Protein AF-A0A7C1C6S6-F1 (afdb_monomer)

Secondary structure (DSSP, 8-state):
-HHHHHHHHHHHHHHHHHTTT--SS-TTTHHHHHHHHHHHHHHHHHHHHHHHHHHHHHHHHHHHHHHHHHHHHHHHHHHHHHHHHHHHHHHHHHHHHHHHHHHHHHHHHHHHH--

Foldseek 3Di:
DVVVVVVVVCLVVVQVVCVVPDGPQDPVRPVVVVVVVVVVVVVVVVVVVVVVVVVVVVVVVVVVVVVVVVVVVVVVVVVVVVVVVVVVVVVVVVVVVVVVVVVVVVVVVVVVVVD

Sequence (115 aa):
ILSFLMFMAIWIVGNSLMLIKQPFDPYPFILLNLMLSLVAALQAPVIMMSQNRQEKRDRLRAQNDYQVNLKAELEIRIILEKLDTLIHYQWLRFLETQQIQMDMLEEISSKSRRR

Mean predicted aligned error: 8.72 Å

Structure (mmCIF, N/CA/C/O backbone):
data_AF-A0A7C1C6S6-F1
#
_entry.id   AF-A0A7C1C6S6-F1
#
loop_
_atom_site.group_PDB
_atom_site.id
_atom_site.type_symbol
_atom_site.label_atom_id
_atom_site.label_alt_id
_atom_site.label_comp_id
_atom_site.label_asym_id
_atom_site.label_entity_id
_atom_site.label_seq_id
_atom_site.pdbx_PDB_ins_code
_atom_site.Cartn_x
_atom_site.Cartn_y
_atom_site.Cartn_z
_atom_site.occupancy
_atom_site.B_iso_or_equiv
_atom_site.auth_seq_id
_atom_site.auth_comp_id
_atom_site.auth_asym_id
_atom_site.auth_atom_id
_atom_site.pdbx_PDB_model_num
ATOM 1 N N . ILE A 1 1 ? 11.595 -6.767 -25.063 1.00 87.19 1 ILE A N 1
ATOM 2 C CA . ILE A 1 1 ? 13.041 -6.791 -24.726 1.00 87.19 1 ILE A CA 1
ATOM 3 C C . ILE A 1 1 ? 13.830 -7.616 -25.740 1.00 87.19 1 ILE A C 1
ATOM 5 O O . ILE A 1 1 ? 14.678 -7.043 -26.405 1.00 87.19 1 ILE A O 1
ATOM 9 N N . LEU A 1 2 ? 13.527 -8.906 -25.934 1.00 92.94 2 LEU A N 1
ATOM 10 C CA . LEU A 1 2 ? 14.307 -9.772 -26.837 1.00 92.94 2 LEU A CA 1
ATOM 11 C C . LEU A 1 2 ? 14.397 -9.242 -28.281 1.00 92.94 2 LEU A C 1
ATOM 13 O O . LEU A 1 2 ? 15.491 -9.140 -28.820 1.00 92.94 2 LEU A O 1
ATOM 17 N N . SER A 1 3 ? 13.281 -8.788 -28.865 1.00 92.19 3 SER A N 1
ATOM 18 C CA . SER A 1 3 ? 13.282 -8.169 -30.204 1.00 92.19 3 SER A CA 1
ATOM 19 C C . SER A 1 3 ? 14.135 -6.895 -30.296 1.00 92.19 3 SER A C 1
ATOM 21 O O . SER A 1 3 ? 14.692 -6.614 -31.350 1.00 92.19 3 SER A O 1
ATOM 23 N N . PHE A 1 4 ? 14.239 -6.126 -29.210 1.00 90.00 4 PHE A N 1
ATOM 24 C CA . PHE A 1 4 ? 15.022 -4.889 -29.165 1.00 90.00 4 PHE A CA 1
ATOM 25 C C . PHE A 1 4 ? 16.523 -5.189 -29.071 1.00 90.00 4 PHE A C 1
ATOM 27 O O . PHE A 1 4 ? 17.315 -4.614 -29.810 1.00 90.00 4 PHE A O 1
ATOM 34 N N . LEU A 1 5 ? 16.904 -6.160 -28.232 1.00 92.62 5 LEU A N 1
ATOM 35 C CA . LEU A 1 5 ? 18.280 -6.658 -28.157 1.00 92.62 5 LEU A CA 1
ATOM 36 C C . LEU A 1 5 ? 18.735 -7.258 -29.496 1.00 92.62 5 LEU A C 1
ATOM 38 O O . LEU A 1 5 ? 19.839 -6.974 -29.951 1.00 92.62 5 LEU A O 1
ATOM 42 N N . MET A 1 6 ? 17.866 -8.034 -30.152 1.00 94.81 6 MET A N 1
ATOM 43 C CA . MET A 1 6 ? 18.147 -8.617 -31.465 1.00 94.81 6 MET A CA 1
ATOM 44 C C . MET A 1 6 ? 18.336 -7.539 -32.540 1.00 94.81 6 MET A C 1
ATOM 46 O O . MET A 1 6 ? 19.287 -7.613 -33.311 1.00 94.81 6 MET A O 1
ATOM 50 N N . PHE A 1 7 ? 17.483 -6.510 -32.560 1.00 91.62 7 PHE A N 1
ATOM 51 C CA . PHE A 1 7 ? 17.632 -5.373 -33.470 1.00 91.62 7 PHE A CA 1
ATOM 52 C C . PHE A 1 7 ? 18.973 -4.650 -33.274 1.00 91.62 7 PHE A C 1
ATOM 54 O O . PHE A 1 7 ? 19.677 -4.405 -34.251 1.00 91.62 7 PHE A O 1
ATOM 61 N N . MET A 1 8 ? 19.368 -4.370 -32.025 1.00 90.88 8 MET A N 1
ATOM 62 C CA . MET A 1 8 ? 20.664 -3.743 -31.736 1.00 90.88 8 MET A CA 1
ATOM 63 C C . MET A 1 8 ? 21.838 -4.613 -32.194 1.00 90.88 8 MET A C 1
ATOM 65 O O . MET A 1 8 ? 22.766 -4.105 -32.820 1.00 90.88 8 MET A O 1
ATOM 69 N N . ALA A 1 9 ? 21.787 -5.924 -31.939 1.00 90.94 9 ALA A N 1
ATOM 70 C CA . ALA A 1 9 ? 22.825 -6.853 -32.381 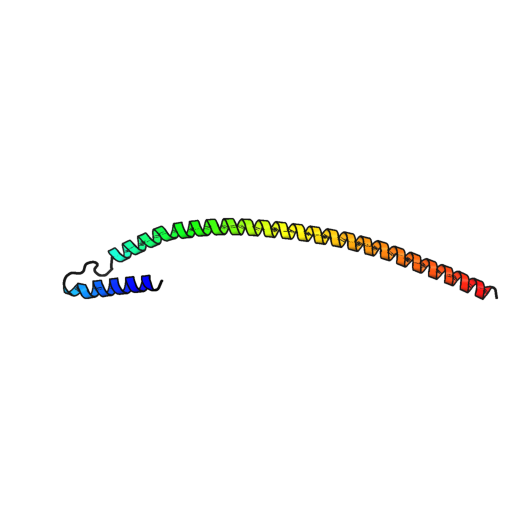1.00 90.94 9 ALA A CA 1
ATOM 71 C C . ALA A 1 9 ? 22.952 -6.879 -33.914 1.00 90.94 9 ALA A C 1
ATOM 73 O O . ALA A 1 9 ? 24.062 -6.792 -34.437 1.00 90.94 9 ALA A O 1
ATOM 74 N N . ILE A 1 10 ? 21.827 -6.928 -34.638 1.00 91.31 10 ILE A N 1
ATOM 75 C CA . ILE A 1 10 ? 21.805 -6.890 -36.108 1.00 91.31 10 ILE A CA 1
ATOM 76 C C . ILE A 1 10 ? 22.351 -5.555 -36.631 1.00 91.31 10 ILE A C 1
ATOM 78 O O . ILE A 1 10 ? 23.142 -5.561 -37.570 1.00 91.31 10 ILE A O 1
ATOM 82 N N . TRP A 1 11 ? 21.982 -4.423 -36.021 1.00 88.50 11 TRP A N 1
ATOM 83 C CA . TRP A 1 11 ? 22.472 -3.098 -36.421 1.00 88.50 11 TRP A CA 1
ATOM 84 C C . TRP A 1 11 ? 23.989 -2.971 -36.261 1.00 88.50 11 TRP A C 1
ATOM 86 O O . TRP A 1 11 ? 24.666 -2.504 -37.179 1.00 88.50 11 TRP A O 1
ATOM 96 N N . ILE A 1 12 ? 24.524 -3.419 -35.120 1.00 87.38 12 ILE A N 1
ATOM 97 C CA . ILE A 1 12 ? 25.960 -3.375 -34.811 1.00 87.38 12 ILE A CA 1
ATOM 98 C C . ILE A 1 12 ? 26.739 -4.308 -35.745 1.00 87.38 12 ILE A C 1
ATOM 100 O O . ILE A 1 12 ? 27.715 -3.880 -36.361 1.00 87.38 12 ILE A O 1
ATOM 104 N N . VAL A 1 13 ? 26.304 -5.565 -35.890 1.00 88.50 13 VAL A N 1
ATOM 105 C CA . VAL A 1 13 ? 26.972 -6.552 -36.757 1.00 88.50 13 VAL A CA 1
ATOM 106 C C . VAL A 1 13 ? 26.887 -6.130 -38.224 1.00 88.50 13 VAL A C 1
ATOM 108 O O . VAL A 1 13 ? 27.895 -6.157 -38.924 1.00 88.50 13 VAL A O 1
ATOM 111 N N . GLY A 1 14 ? 25.720 -5.673 -38.681 1.00 85.94 14 GLY A N 1
ATOM 112 C CA . GLY A 1 14 ? 25.511 -5.188 -40.043 1.00 85.94 14 GLY A CA 1
ATOM 113 C C . GLY A 1 14 ? 26.406 -3.997 -40.388 1.00 85.94 14 GLY A C 1
ATOM 114 O O . GLY A 1 14 ? 27.122 -4.053 -41.386 1.00 85.94 14 GLY A O 1
ATOM 115 N N . ASN A 1 15 ? 26.444 -2.959 -39.542 1.00 84.94 15 ASN A N 1
ATOM 116 C CA . ASN A 1 15 ? 27.312 -1.794 -39.764 1.00 84.94 15 ASN A CA 1
ATOM 117 C C . ASN A 1 15 ? 28.808 -2.142 -39.667 1.00 84.94 15 ASN A C 1
ATOM 119 O O . ASN A 1 15 ? 29.605 -1.620 -40.445 1.00 84.94 15 ASN A O 1
ATOM 123 N N . SER A 1 16 ? 29.189 -3.056 -38.766 1.00 80.69 16 SER A N 1
ATOM 124 C CA . SER A 1 16 ? 30.578 -3.514 -38.607 1.00 80.69 16 SER A CA 1
ATOM 125 C C . SER A 1 16 ? 31.073 -4.363 -39.789 1.00 80.69 16 SER A C 1
ATOM 127 O O . SER A 1 16 ? 32.233 -4.271 -40.181 1.00 80.69 16 SER A O 1
ATOM 129 N N . LEU A 1 17 ? 30.201 -5.147 -40.432 1.00 80.00 17 LEU A N 1
ATOM 130 C CA . LEU A 1 17 ? 30.546 -5.886 -41.656 1.00 80.00 17 LEU A CA 1
ATOM 131 C C . LEU A 1 17 ? 30.605 -4.969 -42.894 1.00 80.00 17 LEU A C 1
ATOM 133 O O . LEU A 1 17 ? 31.417 -5.184 -43.795 1.00 80.00 17 LEU A O 1
ATOM 137 N N . MET A 1 18 ? 29.785 -3.912 -42.929 1.00 68.44 18 MET A N 1
ATOM 138 C CA . MET A 1 18 ? 29.761 -2.908 -44.007 1.00 68.44 18 MET A CA 1
ATOM 139 C C . MET A 1 18 ? 30.988 -1.969 -43.997 1.00 68.44 18 MET A C 1
ATOM 141 O O . MET A 1 18 ? 31.279 -1.312 -45.002 1.00 68.44 18 MET A O 1
ATOM 145 N N . LEU A 1 19 ? 31.754 -1.974 -42.897 1.00 59.00 19 LEU A N 1
ATOM 146 C CA . LEU A 1 19 ? 33.003 -1.228 -42.673 1.00 59.00 19 LEU A CA 1
ATOM 147 C C . LEU A 1 19 ? 34.094 -1.517 -43.722 1.00 59.00 19 LEU A C 1
ATOM 149 O O . LEU A 1 19 ? 34.988 -0.702 -43.919 1.00 59.00 19 LEU A O 1
ATOM 153 N N . ILE A 1 20 ? 34.007 -2.652 -44.422 1.00 61.81 20 ILE A N 1
ATOM 154 C CA . ILE A 1 20 ? 34.982 -3.071 -45.442 1.00 61.81 20 ILE A CA 1
ATOM 155 C C . ILE A 1 20 ? 34.823 -2.280 -46.756 1.00 61.81 20 ILE A C 1
ATOM 157 O O . ILE A 1 20 ? 35.764 -2.221 -47.546 1.00 61.81 20 ILE A O 1
ATOM 161 N N . LYS A 1 21 ? 33.659 -1.660 -47.016 1.00 65.06 21 LYS A N 1
ATOM 162 C CA . LYS A 1 21 ? 33.417 -0.897 -48.256 1.00 65.06 21 LYS A CA 1
ATOM 163 C C . LYS A 1 21 ? 33.042 0.563 -48.007 1.00 65.06 21 LYS A C 1
ATOM 165 O O . LYS A 1 21 ? 33.754 1.419 -48.516 1.00 65.06 21 LYS A O 1
ATOM 170 N N . GLN A 1 22 ? 31.976 0.849 -47.251 1.00 72.19 22 GLN A N 1
ATOM 171 C CA . GLN A 1 22 ? 31.543 2.200 -46.840 1.00 72.19 22 GLN A CA 1
ATOM 172 C C . GLN A 1 22 ? 30.556 2.077 -45.657 1.00 72.19 22 GLN A C 1
ATOM 174 O O . GLN A 1 22 ? 29.415 1.664 -45.875 1.00 72.19 22 GLN A O 1
ATOM 179 N N . PRO A 1 23 ? 30.956 2.384 -44.410 1.00 71.00 23 PRO A N 1
ATOM 180 C CA . PRO A 1 23 ? 30.060 2.272 -43.259 1.00 71.00 23 PRO A CA 1
ATOM 181 C C . PRO A 1 23 ? 29.027 3.404 -43.191 1.00 71.00 23 PRO A C 1
ATOM 183 O O . PRO A 1 23 ? 29.366 4.571 -43.371 1.00 71.00 23 PRO A O 1
ATOM 186 N N . PHE A 1 24 ? 27.775 3.049 -42.884 1.00 78.25 24 PHE A N 1
ATOM 187 C CA . PHE A 1 24 ? 26.662 3.992 -42.716 1.00 78.25 24 PHE A CA 1
ATOM 188 C C . PHE A 1 24 ? 26.658 4.663 -41.328 1.00 78.25 24 PHE A C 1
ATOM 190 O O . PHE A 1 24 ? 26.452 5.869 -41.235 1.00 78.25 24 PHE A O 1
ATOM 197 N N . ASP A 1 25 ? 26.937 3.90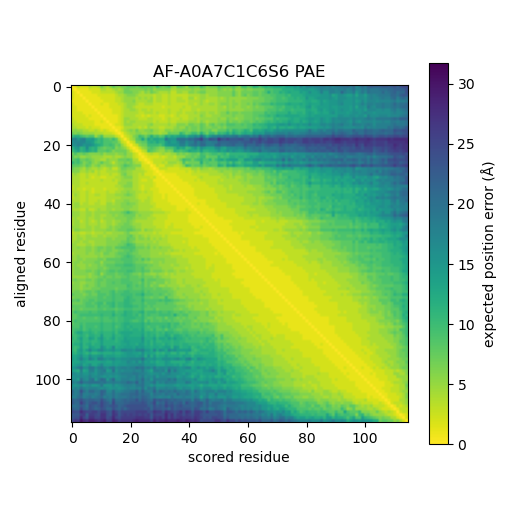5 -40.261 1.00 83.56 25 ASP A N 1
ATOM 198 C CA . ASP A 1 25 ? 27.076 4.401 -38.882 1.00 83.56 25 ASP A CA 1
ATOM 199 C C . ASP A 1 25 ? 28.370 3.827 -38.260 1.00 83.56 25 ASP A C 1
ATOM 201 O O . ASP A 1 25 ? 28.344 2.752 -37.654 1.00 83.56 25 ASP A O 1
ATOM 205 N N . P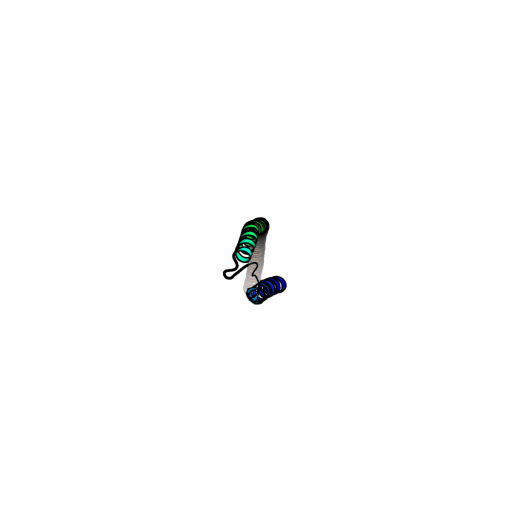RO A 1 26 ? 29.539 4.466 -38.478 1.00 80.19 26 PRO A N 1
ATOM 206 C CA . PRO A 1 26 ? 30.819 3.986 -37.960 1.00 80.19 26 PRO A CA 1
ATOM 207 C C . PRO A 1 26 ? 30.859 4.009 -36.432 1.00 80.19 26 PRO A C 1
ATOM 209 O O . PRO A 1 26 ? 30.233 4.859 -35.796 1.00 80.19 26 PRO A O 1
ATOM 212 N N . TYR A 1 27 ? 31.663 3.125 -35.833 1.00 78.94 27 TYR A N 1
ATOM 213 C CA . TYR A 1 27 ? 31.949 3.181 -34.397 1.00 78.94 27 TYR A CA 1
ATOM 214 C C . TYR A 1 27 ? 32.443 4.595 -34.033 1.00 78.94 27 TYR A C 1
ATOM 216 O O . TYR A 1 27 ? 33.405 5.057 -34.655 1.00 78.94 27 TYR A O 1
ATOM 224 N N . PRO A 1 28 ? 31.800 5.311 -33.087 1.00 80.81 28 PRO A N 1
ATOM 225 C CA . PRO A 1 28 ? 31.017 4.821 -31.941 1.00 80.81 28 PRO A CA 1
ATOM 226 C C . PRO A 1 28 ? 29.470 4.756 -32.089 1.00 80.81 28 PRO A C 1
ATOM 228 O O . PRO A 1 28 ? 28.776 4.798 -31.076 1.00 80.81 28 PRO A O 1
ATOM 231 N N . PHE A 1 29 ? 28.913 4.622 -33.301 1.00 87.50 29 PHE A N 1
ATOM 232 C CA . PHE A 1 29 ? 27.465 4.496 -33.593 1.00 87.50 29 PHE A CA 1
ATOM 233 C C . PHE A 1 29 ? 26.613 5.701 -33.149 1.00 87.50 29 PHE A C 1
ATOM 235 O O . PHE A 1 29 ? 25.728 5.602 -32.290 1.00 87.50 29 PHE A O 1
ATOM 242 N N . ILE A 1 30 ? 26.888 6.876 -33.721 1.00 88.06 30 ILE A N 1
ATOM 243 C CA . ILE A 1 30 ? 26.242 8.134 -33.319 1.00 88.06 30 ILE A CA 1
ATOM 244 C C . ILE A 1 30 ? 24.735 8.145 -33.615 1.00 88.06 30 ILE A C 1
ATOM 246 O O . ILE A 1 30 ? 23.958 8.671 -32.814 1.00 88.06 30 ILE A O 1
ATOM 250 N N . LEU A 1 31 ? 24.305 7.534 -34.725 1.00 88.31 31 LEU A N 1
ATOM 251 C CA . LEU A 1 31 ? 22.892 7.507 -35.117 1.00 88.31 31 LEU A CA 1
ATOM 252 C C . LEU A 1 31 ? 22.083 6.585 -34.206 1.00 88.31 31 LEU A C 1
ATOM 254 O O . LEU A 1 31 ? 20.996 6.958 -33.755 1.00 88.31 31 LEU A O 1
ATOM 258 N N . LEU A 1 32 ? 22.633 5.409 -33.892 1.00 90.75 32 LEU A N 1
ATOM 259 C CA . LEU A 1 32 ? 22.026 4.493 -32.931 1.00 90.75 32 LEU A CA 1
ATOM 260 C C . LEU A 1 32 ? 21.874 5.162 -31.559 1.00 90.75 32 LEU A C 1
ATOM 262 O O . LEU A 1 32 ? 20.801 5.102 -30.959 1.00 90.75 32 LEU A O 1
ATOM 266 N N . ASN A 1 33 ? 22.916 5.848 -31.085 1.00 91.44 33 ASN A N 1
ATOM 267 C CA . ASN A 1 33 ? 22.889 6.544 -29.800 1.00 91.44 33 ASN A CA 1
ATOM 268 C C . ASN A 1 33 ? 21.831 7.666 -29.759 1.00 91.44 33 ASN A C 1
ATOM 270 O O . ASN A 1 33 ? 21.088 7.799 -28.781 1.00 91.44 33 ASN A O 1
ATOM 274 N N . LEU A 1 34 ? 21.704 8.439 -30.842 1.00 92.56 34 LEU A N 1
ATOM 275 C CA . LEU A 1 34 ? 20.682 9.481 -30.969 1.00 92.56 34 LEU A CA 1
ATOM 276 C C . LEU A 1 34 ? 19.264 8.892 -30.894 1.00 92.56 34 LEU A C 1
ATOM 278 O O . LEU A 1 34 ? 18.420 9.392 -30.147 1.00 92.56 34 LEU A O 1
ATOM 282 N N . MET A 1 35 ? 19.012 7.808 -31.632 1.00 92.25 35 MET A N 1
ATOM 283 C CA . MET A 1 35 ? 17.718 7.120 -31.625 1.00 92.25 35 MET A CA 1
ATOM 284 C C . MET A 1 35 ? 17.369 6.579 -30.237 1.00 92.25 35 MET A C 1
ATOM 286 O O . MET A 1 35 ? 16.256 6.787 -29.754 1.00 92.25 35 MET A O 1
ATOM 290 N N . LEU A 1 36 ? 18.324 5.932 -29.565 1.00 92.69 36 LEU A N 1
ATOM 291 C CA . LEU A 1 36 ? 18.139 5.425 -28.204 1.00 92.69 36 LEU A CA 1
ATOM 292 C C . LEU A 1 36 ? 17.826 6.548 -27.209 1.00 92.69 36 LEU A C 1
ATOM 294 O O . LEU A 1 36 ? 16.916 6.406 -26.391 1.00 92.69 36 LEU A O 1
ATOM 298 N N . SER A 1 37 ? 18.529 7.675 -27.318 1.00 94.69 37 SER A N 1
ATOM 299 C CA . SER A 1 37 ? 18.310 8.847 -26.464 1.00 94.69 37 SER A CA 1
ATOM 300 C C . SER A 1 37 ? 16.914 9.443 -26.657 1.00 94.69 37 SER A C 1
ATOM 302 O O . SER A 1 37 ? 16.242 9.758 -25.676 1.00 94.69 37 SER A O 1
ATOM 304 N N . LEU A 1 38 ? 16.431 9.537 -27.901 1.00 95.00 38 LEU A N 1
ATOM 305 C CA . LEU A 1 38 ? 15.077 10.013 -28.197 1.00 95.00 38 LEU A CA 1
ATOM 306 C C . LEU A 1 38 ? 14.005 9.072 -27.628 1.00 95.00 38 LEU A C 1
ATOM 308 O O . LEU A 1 38 ? 13.035 9.526 -27.019 1.00 95.00 38 LEU A O 1
ATOM 312 N N . VAL A 1 39 ? 14.192 7.759 -27.788 1.00 94.31 39 VAL A N 1
ATOM 313 C CA . VAL A 1 39 ? 13.285 6.750 -27.223 1.00 94.31 39 VAL A CA 1
ATOM 314 C C . VAL A 1 39 ? 13.237 6.867 -25.699 1.00 94.31 39 VAL A C 1
ATOM 316 O O . VAL A 1 39 ? 12.147 6.911 -25.129 1.00 94.31 39 VAL A O 1
AT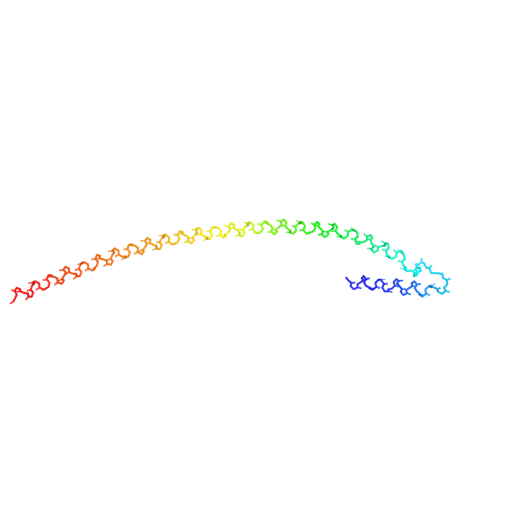OM 319 N N . ALA A 1 40 ? 14.388 6.978 -25.036 1.00 93.94 40 ALA A N 1
ATOM 320 C CA . ALA A 1 40 ? 14.461 7.139 -23.585 1.00 93.94 40 ALA A CA 1
ATOM 321 C C . ALA A 1 40 ? 13.806 8.449 -23.106 1.00 93.94 40 ALA A C 1
ATOM 323 O O . ALA A 1 40 ? 13.061 8.447 -22.122 1.00 93.94 40 ALA A O 1
ATOM 324 N N . ALA A 1 41 ? 14.017 9.553 -23.832 1.00 96.31 41 ALA A N 1
ATOM 325 C CA . ALA A 1 41 ? 13.423 10.850 -23.518 1.00 96.31 41 ALA A CA 1
ATOM 326 C C . ALA A 1 41 ? 11.886 10.817 -23.561 1.00 96.31 41 ALA A C 1
ATOM 328 O O . ALA A 1 41 ? 11.236 11.436 -22.721 1.00 96.31 41 ALA A O 1
ATOM 329 N N . LEU A 1 42 ? 11.296 10.062 -24.493 1.00 95.88 42 LEU A N 1
ATOM 330 C CA . LEU A 1 42 ? 9.843 9.866 -24.566 1.00 95.88 42 LEU A CA 1
ATOM 331 C C . LEU A 1 42 ? 9.321 8.857 -23.531 1.00 95.88 42 LEU A C 1
ATOM 333 O O . LEU A 1 42 ? 8.175 8.961 -23.091 1.00 95.88 42 LEU A O 1
ATOM 337 N N . GLN A 1 43 ? 10.143 7.891 -23.111 1.00 96.69 43 GLN A N 1
ATOM 338 C CA . GLN A 1 43 ? 9.752 6.886 -22.120 1.00 96.69 43 GLN A CA 1
ATOM 339 C C . GLN A 1 43 ? 9.530 7.484 -20.728 1.00 96.69 43 GLN A C 1
ATOM 341 O O . GLN A 1 43 ? 8.536 7.143 -20.086 1.00 96.69 43 GLN A O 1
ATOM 346 N N . ALA A 1 44 ? 10.408 8.376 -20.259 1.00 95.12 44 ALA A N 1
ATOM 347 C CA . ALA A 1 44 ? 10.318 8.918 -18.899 1.00 95.12 44 ALA A CA 1
ATOM 348 C C . ALA A 1 44 ? 8.970 9.624 -18.604 1.00 95.12 44 ALA A C 1
ATOM 350 O O . ALA A 1 44 ? 8.342 9.287 -17.597 1.00 95.12 44 ALA A O 1
ATOM 351 N N . PRO A 1 45 ? 8.438 10.508 -19.474 1.00 96.75 45 PRO A N 1
ATOM 352 C CA . PRO A 1 45 ? 7.112 11.098 -19.291 1.00 96.75 45 PRO A CA 1
ATOM 353 C C . PRO A 1 45 ? 5.976 10.072 -19.319 1.00 96.75 45 PRO A C 1
ATOM 355 O O . PRO A 1 45 ? 5.058 10.157 -18.510 1.00 96.75 45 PRO A O 1
ATOM 358 N N . VAL A 1 46 ? 6.028 9.082 -20.216 1.00 96.56 46 VAL A N 1
ATOM 359 C CA . VAL A 1 46 ? 4.993 8.035 -20.304 1.00 96.56 46 VAL A CA 1
ATOM 360 C C . VAL A 1 46 ? 4.954 7.202 -19.022 1.00 96.56 46 VAL A C 1
ATOM 362 O O . VAL A 1 46 ? 3.874 6.924 -18.490 1.00 96.56 46 VAL A O 1
ATOM 365 N N . ILE A 1 47 ? 6.128 6.844 -18.497 1.00 97.06 47 ILE A N 1
ATOM 366 C CA . ILE A 1 47 ? 6.265 6.151 -17.214 1.00 97.06 47 ILE A CA 1
ATOM 367 C C . ILE A 1 47 ? 5.696 7.025 -16.094 1.00 97.06 47 ILE A C 1
ATOM 369 O O . ILE A 1 47 ? 4.850 6.547 -15.342 1.00 97.06 47 ILE A O 1
ATOM 373 N N . MET A 1 48 ? 6.067 8.305 -16.036 1.00 96.81 48 MET A N 1
ATOM 374 C CA . MET A 1 48 ? 5.596 9.243 -15.011 1.00 96.81 48 MET A CA 1
ATOM 375 C C . MET A 1 48 ? 4.074 9.451 -15.060 1.00 96.81 48 MET A C 1
ATOM 377 O O . MET A 1 48 ? 3.408 9.434 -14.030 1.00 96.81 48 MET A O 1
ATOM 381 N N . MET A 1 49 ? 3.476 9.566 -16.249 1.00 97.50 49 MET A N 1
ATOM 382 C CA . MET A 1 49 ? 2.016 9.643 -16.402 1.00 97.50 49 MET A CA 1
ATOM 383 C C . MET A 1 49 ? 1.322 8.358 -15.931 1.00 97.50 49 MET A C 1
ATOM 385 O O . MET A 1 49 ? 0.249 8.412 -15.324 1.00 97.50 49 MET A O 1
ATOM 389 N N . SER A 1 50 ? 1.922 7.193 -16.200 1.00 97.06 50 SER A N 1
ATOM 390 C CA . SER A 1 50 ? 1.422 5.906 -15.706 1.00 97.06 50 SER A CA 1
ATOM 391 C C . SER A 1 50 ? 1.530 5.803 -14.183 1.00 97.06 50 SER A C 1
ATOM 393 O O . SER A 1 50 ? 0.571 5.366 -13.543 1.00 97.06 50 SER A O 1
ATOM 395 N N . GLN A 1 51 ? 2.648 6.254 -13.607 1.00 98.00 51 GLN A N 1
ATOM 396 C CA . GLN A 1 51 ? 2.876 6.322 -12.162 1.00 98.00 51 GLN A CA 1
ATOM 397 C C . GLN A 1 51 ? 1.859 7.249 -11.491 1.00 98.00 51 GLN A C 1
ATOM 399 O O . GLN A 1 51 ? 1.121 6.788 -10.629 1.00 98.00 51 GLN A O 1
ATOM 404 N N . ASN A 1 52 ? 1.679 8.478 -11.982 1.00 97.75 52 ASN A N 1
ATOM 405 C CA . ASN A 1 52 ? 0.677 9.420 -11.464 1.00 97.75 52 ASN A CA 1
ATOM 406 C C . ASN A 1 52 ? -0.745 8.828 -11.461 1.00 97.75 52 ASN A C 1
ATOM 408 O O . ASN A 1 52 ? -1.528 9.033 -10.529 1.00 97.75 52 ASN A O 1
ATOM 412 N N . ARG A 1 53 ? -1.109 8.068 -12.505 1.00 97.12 53 ARG A N 1
ATOM 413 C CA . ARG A 1 53 ? -2.410 7.383 -12.561 1.00 97.12 53 ARG A CA 1
ATOM 414 C C . ARG A 1 53 ? -2.509 6.251 -11.536 1.00 97.12 53 ARG A C 1
ATOM 416 O O . ARG A 1 53 ? -3.584 6.063 -10.965 1.00 97.12 53 ARG A O 1
ATOM 423 N N . GLN A 1 54 ? -1.435 5.490 -11.327 1.00 97.69 54 GLN A N 1
ATOM 424 C CA . GLN A 1 54 ? -1.387 4.440 -10.307 1.00 97.69 54 GLN A CA 1
ATOM 425 C C . GLN A 1 54 ? -1.481 5.038 -8.902 1.00 97.69 54 GLN A C 1
ATOM 427 O O . GLN A 1 54 ? -2.395 4.668 -8.171 1.00 97.69 54 GLN A O 1
ATOM 432 N N . GLU A 1 55 ? -0.681 6.055 -8.589 1.00 98.06 55 GLU A N 1
ATOM 433 C CA . GLU A 1 55 ? -0.703 6.760 -7.303 1.00 98.06 55 GLU A CA 1
ATOM 434 C C . GLU A 1 55 ? -2.085 7.327 -6.970 1.00 98.06 55 GLU A C 1
ATOM 436 O O . GLU A 1 55 ? -2.564 7.189 -5.845 1.00 98.06 55 GLU A O 1
ATOM 441 N N . LYS A 1 56 ? -2.788 7.912 -7.952 1.00 97.56 56 LYS A N 1
ATOM 442 C CA . LYS A 1 56 ? -4.162 8.392 -7.740 1.00 97.56 56 LYS A CA 1
ATOM 443 C C . LYS A 1 56 ? -5.105 7.259 -7.326 1.00 97.56 56 LYS A C 1
ATOM 445 O O . LYS A 1 56 ? -5.944 7.452 -6.447 1.00 97.56 56 LYS A O 1
ATOM 450 N N . ARG A 1 57 ? -4.990 6.086 -7.955 1.00 97.44 57 ARG A N 1
ATOM 451 C CA . ARG A 1 57 ? -5.800 4.910 -7.600 1.00 97.44 57 ARG A CA 1
ATOM 452 C C . ARG A 1 57 ? -5.419 4.361 -6.231 1.00 97.44 57 ARG A C 1
ATOM 454 O O . ARG A 1 57 ? -6.310 4.005 -5.467 1.00 97.44 57 ARG A O 1
ATOM 461 N N . ASP A 1 58 ? -4.130 4.310 -5.925 1.00 98.00 58 ASP A N 1
ATOM 462 C CA . ASP A 1 58 ? -3.636 3.786 -4.654 1.00 98.00 58 ASP A CA 1
ATOM 463 C C . ASP A 1 58 ? -4.011 4.710 -3.493 1.00 98.00 58 ASP A C 1
ATOM 465 O O . ASP A 1 58 ? -4.447 4.234 -2.448 1.00 98.00 58 ASP A O 1
ATOM 469 N N . ARG A 1 59 ? -4.011 6.030 -3.709 1.00 97.94 59 ARG A N 1
ATOM 470 C CA . ARG A 1 59 ? -4.544 7.002 -2.749 1.00 97.94 59 ARG A CA 1
ATOM 471 C C . ARG A 1 59 ? -6.032 6.790 -2.468 1.00 97.94 59 ARG A C 1
ATOM 473 O O . ARG A 1 59 ? -6.437 6.836 -1.311 1.00 97.94 59 ARG A O 1
ATOM 480 N N . LEU A 1 60 ? -6.846 6.560 -3.502 1.00 97.88 60 LEU A N 1
ATOM 481 C CA . LEU A 1 60 ? -8.278 6.282 -3.326 1.00 97.88 60 LEU A CA 1
ATOM 482 C C . LEU A 1 60 ? -8.514 4.967 -2.574 1.00 97.88 60 LEU A C 1
ATOM 484 O O . LEU A 1 60 ? -9.378 4.911 -1.704 1.00 97.88 60 LEU A O 1
ATOM 488 N N . ARG A 1 61 ? -7.729 3.928 -2.875 1.00 98.25 61 ARG A N 1
ATOM 489 C CA . ARG A 1 61 ? -7.772 2.653 -2.145 1.00 98.25 61 ARG A CA 1
ATOM 490 C C . ARG A 1 61 ? -7.419 2.844 -0.674 1.00 98.25 61 ARG A C 1
ATOM 492 O O . ARG A 1 61 ? -8.217 2.473 0.172 1.00 98.25 61 ARG A O 1
ATOM 499 N N . ALA A 1 62 ? -6.314 3.528 -0.381 1.00 98.19 62 ALA A N 1
ATOM 500 C CA . ALA A 1 62 ? -5.898 3.812 0.990 1.00 98.19 62 ALA A CA 1
ATOM 501 C C . ALA A 1 62 ? -6.956 4.612 1.772 1.00 98.19 62 ALA A C 1
ATOM 503 O O . ALA A 1 62 ? -7.196 4.342 2.946 1.00 98.19 62 ALA A O 1
ATOM 504 N N . GLN A 1 63 ? -7.627 5.572 1.125 1.00 98.31 63 GLN A N 1
ATOM 505 C CA . GLN A 1 63 ? -8.741 6.299 1.740 1.00 98.31 63 GLN A CA 1
ATOM 506 C C . GLN A 1 63 ? -9.930 5.385 2.040 1.00 98.31 63 GLN A C 1
ATOM 508 O O . GLN A 1 63 ? -10.500 5.476 3.122 1.00 98.31 63 GLN A O 1
ATOM 513 N N . ASN A 1 64 ? -10.304 4.508 1.110 1.00 98.31 64 ASN A N 1
ATOM 514 C CA . ASN A 1 64 ? -11.386 3.555 1.332 1.00 98.31 64 ASN A CA 1
ATOM 515 C C . ASN A 1 64 ? -11.052 2.575 2.466 1.00 98.31 64 ASN A C 1
ATOM 517 O O . ASN A 1 64 ? -11.874 2.371 3.355 1.00 98.31 64 ASN A O 1
ATOM 521 N N . ASP A 1 65 ? -9.836 2.034 2.476 1.00 98.50 65 ASP A N 1
ATOM 522 C CA . ASP A 1 65 ? -9.370 1.112 3.515 1.00 98.50 65 ASP A CA 1
ATOM 523 C C . ASP A 1 65 ? -9.368 1.789 4.892 1.00 98.50 65 ASP A C 1
ATOM 525 O O . ASP A 1 65 ? -9.820 1.203 5.875 1.00 98.50 65 ASP A O 1
ATOM 529 N N . TYR A 1 66 ? -8.957 3.061 4.959 1.00 98.31 66 TYR A N 1
ATOM 530 C CA . TYR A 1 66 ? -9.045 3.862 6.179 1.00 98.31 66 TYR A CA 1
ATOM 531 C C . TYR A 1 66 ? -10.489 4.004 6.679 1.00 98.31 66 TYR A C 1
ATOM 533 O O . TYR A 1 66 ? -10.749 3.803 7.865 1.00 98.31 66 TYR A O 1
ATOM 541 N N . GLN A 1 67 ? -11.439 4.304 5.788 1.00 98.38 67 GLN A N 1
ATOM 542 C CA . GLN A 1 67 ? -12.851 4.439 6.165 1.00 98.38 67 GLN A CA 1
ATOM 543 C C . GLN A 1 67 ? -13.455 3.114 6.635 1.00 98.38 67 GLN A C 1
ATOM 545 O O . GLN A 1 67 ? -14.201 3.086 7.614 1.00 98.38 67 GLN A O 1
ATOM 550 N N . VAL A 1 68 ? -13.113 2.007 5.971 1.00 98.44 68 VAL A N 1
ATOM 551 C CA . VAL A 1 68 ? -13.523 0.664 6.400 1.00 98.44 68 VAL A CA 1
ATOM 552 C C . VAL A 1 68 ? -12.970 0.358 7.790 1.00 98.44 68 VAL A C 1
ATOM 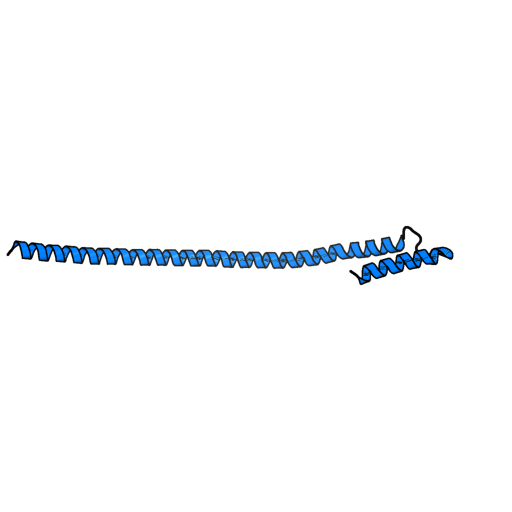554 O O . VAL A 1 68 ? -13.719 -0.117 8.642 1.00 98.44 68 VAL A O 1
ATOM 557 N N . ASN A 1 69 ? -11.702 0.682 8.052 1.00 98.50 69 ASN A N 1
ATOM 558 C CA . ASN A 1 69 ? -11.090 0.447 9.356 1.00 98.50 69 ASN A CA 1
ATOM 559 C C . ASN A 1 69 ? -11.738 1.291 10.464 1.00 98.50 69 ASN A C 1
ATOM 561 O O . ASN A 1 69 ? -12.048 0.767 11.530 1.00 98.50 69 ASN A O 1
ATOM 565 N N . LEU A 1 70 ? -12.016 2.571 10.198 1.00 98.44 70 LEU A N 1
ATOM 566 C CA . LEU A 1 70 ? -12.717 3.438 11.149 1.00 98.44 70 LEU A CA 1
ATOM 567 C C . LEU A 1 70 ? -14.122 2.903 11.463 1.00 98.44 70 LEU A C 1
ATOM 569 O O . LEU A 1 70 ? -14.546 2.882 12.618 1.00 98.44 70 LEU A O 1
ATOM 573 N N . LYS A 1 71 ? -14.839 2.431 10.438 1.00 98.38 71 LYS A N 1
ATOM 574 C CA . LYS A 1 71 ? -16.150 1.804 10.619 1.00 98.38 71 LYS A CA 1
ATOM 575 C C . LYS A 1 71 ? -16.048 0.533 11.466 1.00 98.38 71 LYS A C 1
ATOM 577 O O . LYS A 1 71 ? -16.854 0.358 12.374 1.00 98.38 71 LYS A O 1
ATOM 582 N N . ALA A 1 72 ? -15.053 -0.313 11.207 1.00 98.25 72 ALA A N 1
ATOM 583 C CA . ALA A 1 72 ? -14.811 -1.520 11.992 1.00 98.25 72 ALA A CA 1
ATOM 584 C C . ALA A 1 72 ? -14.494 -1.193 13.462 1.00 98.25 72 ALA A C 1
ATOM 586 O O . ALA A 1 72 ? -15.026 -1.842 14.358 1.00 98.25 72 ALA A O 1
ATOM 587 N N . GLU A 1 73 ? -13.697 -0.154 13.728 1.00 98.56 73 GLU A N 1
ATOM 588 C CA . GLU A 1 73 ? -13.407 0.300 15.094 1.00 98.56 73 GLU A CA 1
ATOM 589 C C . GLU A 1 73 ? -14.681 0.744 15.833 1.00 98.56 73 GLU A C 1
ATOM 591 O O . GLU A 1 73 ? -14.898 0.372 16.990 1.00 98.56 73 GLU A O 1
ATOM 596 N N . LEU A 1 74 ? -15.556 1.499 15.160 1.00 98.31 74 LEU A N 1
ATOM 597 C CA . LEU A 1 74 ? -16.847 1.911 15.718 1.00 98.31 74 LEU A CA 1
ATOM 598 C C . LEU A 1 74 ? -17.762 0.712 15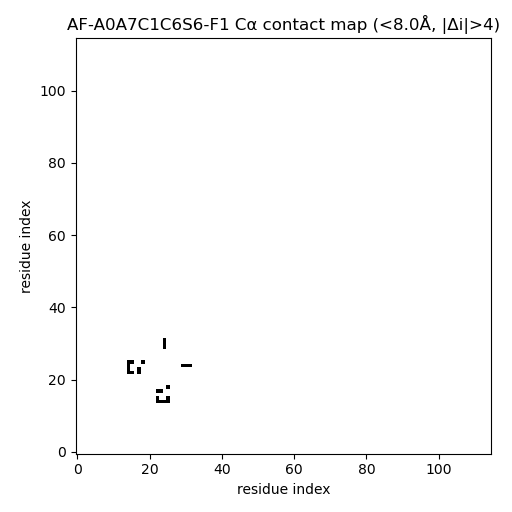.989 1.00 98.31 74 LEU A C 1
ATOM 600 O O . LEU A 1 74 ? -18.364 0.634 17.060 1.00 98.31 74 LEU A O 1
ATOM 604 N N . GLU A 1 75 ? -17.853 -0.234 15.054 1.00 98.44 75 GLU A N 1
ATOM 605 C CA . GLU A 1 75 ? -18.640 -1.459 15.228 1.00 98.44 75 GLU A CA 1
ATOM 606 C C . GLU A 1 75 ? -18.133 -2.288 16.418 1.00 98.44 75 GLU A C 1
ATOM 608 O O . GLU A 1 75 ? -18.939 -2.719 17.246 1.00 98.44 75 GLU A O 1
ATOM 613 N N . ILE A 1 76 ? -16.811 -2.437 16.573 1.00 98.44 76 ILE A N 1
ATOM 614 C CA . ILE A 1 76 ? -16.201 -3.106 17.733 1.00 98.44 76 ILE A CA 1
ATOM 615 C C . ILE A 1 76 ? -16.572 -2.382 19.028 1.00 98.44 76 ILE A C 1
ATOM 617 O O . ILE A 1 76 ? -16.990 -3.028 19.988 1.00 98.44 76 ILE A O 1
ATOM 621 N N . ARG A 1 77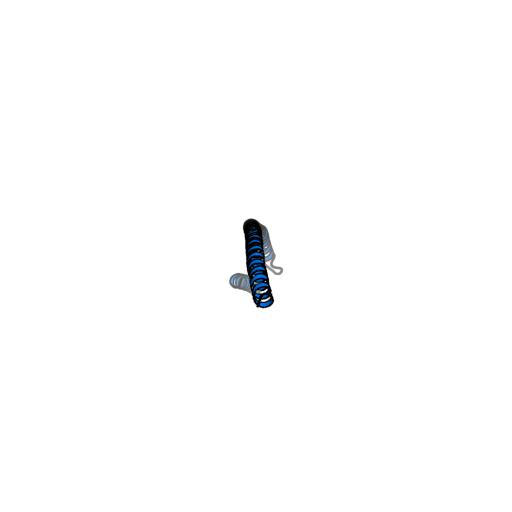 ? -16.472 -1.049 19.065 1.00 98.38 77 ARG A N 1
ATOM 622 C CA . ARG A 1 77 ? -16.827 -0.259 20.253 1.00 98.38 77 ARG A CA 1
ATOM 623 C C . ARG A 1 77 ? -18.287 -0.455 20.661 1.00 98.38 77 ARG A C 1
ATOM 625 O O . ARG A 1 77 ? -18.564 -0.650 21.840 1.00 98.38 77 ARG A O 1
ATOM 632 N N . ILE A 1 78 ? -19.202 -0.456 19.694 1.00 98.25 78 ILE A N 1
ATOM 633 C CA . ILE A 1 78 ? -20.631 -0.699 19.942 1.00 98.25 78 ILE A CA 1
ATOM 634 C C . ILE A 1 78 ? -20.852 -2.115 20.489 1.00 98.25 78 ILE A C 1
ATOM 636 O O . ILE A 1 78 ? -21.672 -2.316 21.386 1.00 98.25 78 ILE A O 1
ATOM 640 N N . ILE A 1 79 ? -20.143 -3.113 19.956 1.00 98.19 79 ILE A N 1
ATOM 641 C CA . ILE A 1 79 ? -20.233 -4.490 20.458 1.00 98.19 79 ILE A CA 1
ATOM 642 C C . ILE A 1 79 ? -19.728 -4.572 21.903 1.00 98.19 79 ILE A C 1
ATOM 644 O O . ILE A 1 79 ? -20.382 -5.219 22.720 1.00 98.19 79 ILE A O 1
ATOM 648 N N . LEU A 1 80 ? -18.622 -3.898 22.232 1.00 98.38 80 LEU A N 1
ATOM 649 C CA . LEU A 1 80 ? -18.091 -3.842 23.598 1.00 98.38 80 LEU A CA 1
ATOM 650 C C . LEU A 1 80 ? -19.094 -3.208 24.570 1.00 98.38 80 LEU A C 1
ATOM 652 O O . LEU A 1 80 ? -19.382 -3.796 25.606 1.00 98.38 80 LEU A O 1
ATOM 656 N N . GLU A 1 81 ? -19.718 -2.090 24.201 1.00 98.19 81 GLU A N 1
ATOM 657 C CA . GLU A 1 81 ? -20.744 -1.439 25.030 1.00 98.19 81 GLU A CA 1
ATOM 658 C C . GLU A 1 81 ? -21.952 -2.358 25.293 1.00 98.19 81 GLU A C 1
ATOM 660 O O . GLU A 1 81 ? -22.457 -2.461 26.418 1.00 98.19 81 GLU A O 1
ATOM 665 N N . LYS A 1 82 ? -22.407 -3.084 24.263 1.00 97.88 82 LYS A N 1
ATOM 666 C CA . LYS A 1 82 ? -23.480 -4.078 24.413 1.00 97.88 82 LYS A CA 1
ATOM 667 C C . LYS A 1 82 ? -23.057 -5.242 25.302 1.00 97.88 82 LYS A C 1
ATOM 669 O O . LYS A 1 82 ? -23.872 -5.718 26.092 1.00 97.88 82 LYS A O 1
ATOM 674 N N . LEU A 1 83 ? -21.817 -5.707 25.174 1.00 98.19 83 LEU A N 1
ATOM 675 C CA . LEU A 1 83 ? -21.277 -6.784 25.997 1.00 98.19 83 LEU A CA 1
ATOM 676 C C . LEU A 1 83 ? -21.229 -6.366 27.471 1.00 98.19 83 LEU A C 1
ATOM 678 O O . LEU A 1 83 ? -21.733 -7.104 28.315 1.00 98.19 83 LEU A O 1
ATOM 682 N N . ASP A 1 84 ? -20.726 -5.168 27.763 1.00 98.19 84 ASP A N 1
ATOM 683 C CA . ASP A 1 84 ? -20.684 -4.611 29.120 1.00 98.19 84 ASP A CA 1
ATOM 684 C C . ASP A 1 84 ? -22.089 -4.491 29.715 1.00 98.19 84 ASP A C 1
ATOM 686 O O . ASP A 1 84 ? -22.334 -4.896 30.854 1.00 98.19 84 ASP A O 1
ATOM 690 N N . THR A 1 85 ? -23.046 -4.020 28.914 1.00 97.75 85 THR A N 1
ATOM 691 C CA . THR A 1 85 ? -24.456 -3.936 29.310 1.00 97.75 85 THR A CA 1
ATOM 692 C C . THR A 1 85 ? -25.030 -5.317 29.659 1.00 97.75 85 THR A C 1
ATOM 694 O O . THR A 1 85 ? -25.694 -5.482 30.685 1.00 97.75 85 THR A O 1
ATOM 697 N N . LEU A 1 86 ? -24.767 -6.340 28.839 1.00 97.94 86 LEU A N 1
ATOM 698 C CA . LEU A 1 86 ? -25.229 -7.710 29.093 1.00 97.94 86 LEU A CA 1
ATOM 699 C C . LEU A 1 86 ? -24.584 -8.319 30.341 1.00 97.94 86 LEU A C 1
ATOM 701 O O . LEU A 1 86 ? -25.289 -8.937 31.145 1.00 97.94 86 LEU A O 1
ATOM 705 N N . ILE A 1 87 ? -23.277 -8.119 30.522 1.00 97.69 87 ILE A N 1
ATOM 706 C CA . ILE A 1 87 ? -22.540 -8.558 31.713 1.00 97.69 87 ILE A CA 1
ATOM 707 C C . ILE A 1 87 ? -23.133 -7.904 32.961 1.00 97.69 87 ILE A C 1
ATOM 709 O O . ILE A 1 87 ? -23.384 -8.594 33.951 1.00 97.69 87 ILE A O 1
ATOM 713 N N . HIS A 1 88 ? -23.437 -6.607 32.905 1.00 97.38 88 HIS A N 1
ATOM 714 C CA . HIS A 1 88 ? -24.060 -5.889 34.012 1.00 97.38 88 HIS A CA 1
ATOM 715 C C . HIS A 1 88 ? -25.423 -6.490 34.397 1.00 97.38 88 HIS A C 1
ATOM 717 O O . HIS A 1 88 ? -25.658 -6.803 35.566 1.00 97.38 88 HIS A O 1
ATOM 723 N N . TYR A 1 89 ? -26.299 -6.749 33.420 1.00 96.94 89 TYR A N 1
ATOM 724 C CA . TYR A 1 89 ? -27.583 -7.412 33.682 1.00 96.94 89 TYR A CA 1
ATOM 725 C C . TYR A 1 89 ? -27.427 -8.841 34.217 1.00 96.94 89 TYR A C 1
ATOM 727 O O . TYR A 1 89 ? -28.234 -9.296 35.031 1.00 96.94 89 TYR A O 1
ATOM 735 N N . GLN A 1 90 ? -26.421 -9.583 33.752 1.00 97.50 90 GLN A N 1
ATOM 736 C CA . GLN A 1 90 ? -26.143 -10.927 34.252 1.00 97.50 90 GLN A CA 1
ATOM 737 C C . GLN A 1 90 ? -25.655 -10.897 35.705 1.00 97.50 90 GLN A C 1
ATOM 739 O O . GLN A 1 90 ? -26.097 -11.722 36.504 1.00 97.50 90 GLN A O 1
ATOM 744 N N . TRP A 1 91 ? -24.817 -9.923 36.060 1.00 97.69 91 TRP A N 1
ATOM 745 C CA . TRP A 1 91 ? -24.345 -9.719 37.428 1.00 97.69 91 TRP A CA 1
ATOM 746 C C . TRP A 1 91 ? -25.494 -9.422 38.396 1.00 97.69 91 TRP A C 1
ATOM 748 O O . TRP A 1 91 ? -25.596 -10.055 39.444 1.00 97.69 91 TRP A O 1
ATOM 758 N N . LEU A 1 92 ? -26.407 -8.519 38.023 1.00 96.56 92 LEU A N 1
ATOM 759 C CA . LEU A 1 92 ? -27.578 -8.197 38.846 1.00 96.56 92 LEU A CA 1
ATOM 760 C C . LEU A 1 92 ? -28.466 -9.427 39.091 1.00 96.56 92 LEU A C 1
ATOM 762 O O . LEU A 1 92 ? -28.834 -9.696 40.231 1.00 96.56 92 LEU A O 1
ATOM 766 N N . ARG A 1 93 ? -28.740 -10.223 38.048 1.00 96.50 93 ARG A N 1
ATOM 767 C CA . ARG A 1 93 ? -29.512 -11.474 38.182 1.00 96.50 93 ARG A CA 1
ATOM 768 C C . ARG A 1 93 ? -28.817 -12.511 39.059 1.00 96.50 93 ARG A C 1
ATOM 770 O O . ARG A 1 93 ? -29.475 -13.251 39.792 1.00 96.50 93 ARG A O 1
ATOM 777 N N . PHE A 1 94 ? -27.490 -12.584 38.981 1.00 97.81 94 PHE A N 1
ATOM 778 C CA . PHE A 1 94 ? -26.714 -13.464 39.844 1.00 97.81 94 PHE A CA 1
ATOM 779 C C . PHE A 1 94 ? -26.855 -13.059 41.317 1.00 97.81 94 PHE A C 1
ATOM 781 O O . PHE A 1 94 ? -27.138 -13.918 42.150 1.00 97.81 94 PHE A O 1
ATOM 788 N N . LEU A 1 95 ? -26.737 -11.763 41.630 1.00 96.31 95 LEU A N 1
ATOM 789 C CA . LEU A 1 95 ? -26.924 -11.246 42.990 1.00 96.31 95 LEU A CA 1
ATOM 790 C C . LEU A 1 95 ? -28.338 -11.506 43.526 1.00 96.31 95 LEU A C 1
ATOM 792 O O . LEU A 1 95 ? -28.476 -11.964 44.657 1.00 96.31 95 LEU A O 1
ATOM 796 N N . GLU A 1 96 ? -29.370 -11.285 42.711 1.00 97.00 96 GLU A N 1
ATOM 797 C CA . GLU A 1 96 ? -30.763 -11.589 43.069 1.00 97.00 96 GLU A CA 1
ATOM 798 C C . GLU A 1 96 ? -30.938 -13.075 43.418 1.00 97.00 96 GLU A C 1
ATOM 800 O O . GLU A 1 96 ? -31.488 -13.425 44.461 1.00 97.00 96 GLU A O 1
ATOM 805 N N . THR A 1 97 ? -30.386 -13.964 42.588 1.00 96.62 97 THR A N 1
ATOM 806 C CA . THR A 1 97 ? -30.442 -15.413 42.830 1.00 96.62 97 THR A CA 1
ATOM 807 C C . THR A 1 97 ? -29.716 -15.799 44.123 1.00 96.62 97 THR A C 1
ATOM 809 O O . THR A 1 97 ? -30.204 -16.647 44.869 1.00 96.62 97 THR A O 1
ATOM 812 N N . GLN A 1 98 ? -28.564 -15.182 44.412 1.00 95.81 98 GLN A N 1
ATOM 813 C CA . GLN A 1 98 ? -27.822 -15.409 45.657 1.00 95.81 98 GLN A CA 1
ATOM 814 C C . GLN A 1 98 ? -28.591 -14.921 46.889 1.00 95.81 98 GLN A C 1
ATOM 816 O O . GLN A 1 98 ? -28.604 -15.610 47.908 1.00 95.81 98 GLN A O 1
ATOM 821 N N . GLN A 1 99 ? -29.268 -13.776 46.796 1.00 95.94 99 GLN A N 1
ATOM 822 C CA . GLN A 1 99 ? -30.094 -13.261 47.886 1.00 95.94 99 GLN A CA 1
ATOM 823 C C . GLN A 1 99 ? -31.257 -14.210 48.195 1.00 95.94 99 GLN A C 1
ATOM 825 O O . GLN A 1 99 ? -31.432 -14.600 49.345 1.00 95.94 99 GLN A O 1
ATOM 830 N N . ILE A 1 100 ? -31.969 -14.681 47.165 1.00 95.88 100 ILE A N 1
ATOM 831 C CA . ILE A 1 100 ? -33.048 -15.667 47.330 1.00 95.88 100 ILE A CA 1
ATOM 832 C C . ILE A 1 100 ? -32.519 -16.950 47.995 1.00 95.88 100 ILE A C 1
ATOM 834 O O . ILE A 1 100 ? -33.174 -17.516 48.869 1.00 95.88 100 ILE A O 1
ATOM 838 N N . GLN A 1 101 ? -31.321 -17.415 47.617 1.00 94.94 101 GLN A N 1
ATOM 839 C CA . GLN A 1 101 ? -30.684 -18.570 48.261 1.00 94.94 101 GLN A CA 1
ATOM 840 C C . GLN A 1 101 ? -30.364 -18.319 49.742 1.00 94.94 101 GLN A C 1
ATOM 842 O O . GLN A 1 101 ? -30.585 -19.215 50.557 1.00 94.94 101 GLN A O 1
ATOM 847 N N . MET A 1 102 ? -29.887 -17.124 50.099 1.00 95.12 102 MET A N 1
ATOM 848 C CA . MET A 1 102 ? -29.612 -16.749 51.490 1.00 95.12 102 MET A CA 1
ATOM 849 C C . MET A 1 102 ? -30.895 -16.724 52.332 1.00 95.12 102 MET A C 1
ATOM 851 O O . MET A 1 102 ? -30.933 -17.341 53.398 1.00 95.12 102 MET A O 1
ATOM 855 N N . ASP A 1 103 ? -31.956 -16.096 51.823 1.00 95.69 103 ASP A N 1
ATOM 856 C CA . ASP A 1 103 ? -33.246 -15.986 52.516 1.00 95.69 103 ASP A CA 1
ATOM 857 C C . ASP A 1 103 ? -33.854 -17.378 52.783 1.00 95.69 103 ASP A C 1
ATOM 859 O O . ASP A 1 103 ? -34.328 -17.669 53.885 1.00 95.69 103 ASP A O 1
ATOM 863 N N . MET A 1 104 ? -33.768 -18.292 51.806 1.00 94.00 104 MET A N 1
ATOM 864 C CA . MET A 1 104 ? -34.201 -19.685 51.982 1.00 94.00 104 MET A CA 1
ATOM 865 C C . MET A 1 104 ? -33.388 -20.425 53.059 1.00 94.00 104 MET A C 1
ATOM 867 O O . MET A 1 104 ? -33.960 -21.184 53.848 1.00 94.00 104 MET A O 1
ATOM 871 N N . LEU A 1 105 ? -32.063 -20.232 53.114 1.00 93.62 105 LEU A N 1
ATOM 872 C CA . LEU A 1 105 ? -31.210 -20.841 54.145 1.00 93.62 105 LEU A CA 1
ATOM 873 C C . LEU A 1 105 ? -31.548 -20.312 55.544 1.00 93.62 105 LEU A C 1
ATOM 875 O O . LEU A 1 105 ? -31.590 -21.089 56.505 1.00 93.62 105 LEU A O 1
ATOM 879 N N . GLU A 1 106 ? -31.831 -19.016 55.668 1.00 93.06 106 GLU A N 1
ATOM 880 C CA . GLU A 1 106 ? -32.273 -18.410 56.923 1.00 93.06 106 GLU A CA 1
ATOM 881 C C . GLU A 1 106 ? -33.615 -19.005 57.379 1.00 93.06 106 GLU A C 1
ATOM 883 O O . GLU A 1 106 ? -33.751 -19.437 58.531 1.00 93.06 106 GLU A O 1
ATOM 888 N N . GLU A 1 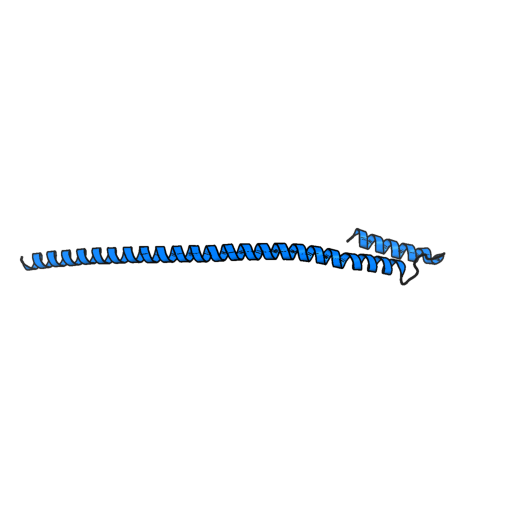107 ? -34.581 -19.144 56.468 1.00 92.62 107 GLU A N 1
ATOM 889 C CA . GLU A 1 107 ? -35.874 -19.761 56.770 1.00 92.62 107 GLU A CA 1
ATOM 890 C C . GLU A 1 107 ? -35.722 -21.221 57.237 1.00 92.62 107 GLU A C 1
ATOM 892 O O . GLU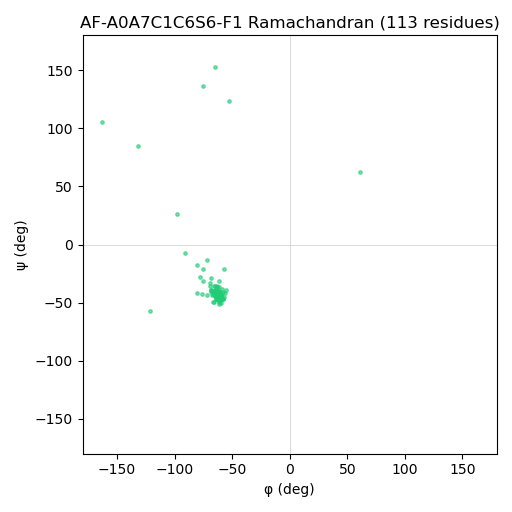 A 1 107 ? -36.307 -21.621 58.250 1.00 92.62 107 GLU A O 1
ATOM 897 N N . ILE A 1 108 ? -34.902 -22.022 56.550 1.00 93.88 108 ILE A N 1
ATOM 898 C CA . ILE A 1 108 ? -34.650 -23.423 56.925 1.00 93.88 108 ILE A CA 1
ATOM 899 C C . ILE A 1 108 ? -33.950 -23.506 58.286 1.00 93.88 108 ILE A C 1
ATOM 901 O O . ILE A 1 108 ? -34.371 -24.284 59.149 1.00 93.88 108 ILE A O 1
ATOM 905 N N . SER A 1 109 ? -32.910 -22.699 58.506 1.00 90.38 109 SER A N 1
ATOM 906 C CA . SER A 1 109 ? -32.160 -22.698 59.768 1.00 90.38 109 SER A CA 1
ATOM 907 C C . SER A 1 109 ? -33.034 -22.266 60.952 1.00 90.38 109 SER A C 1
ATOM 909 O O . SER A 1 109 ? -32.990 -22.886 62.017 1.00 90.38 109 SER A O 1
ATOM 911 N N . SER A 1 110 ? -33.904 -21.269 60.759 1.00 88.06 110 SER A N 1
ATOM 912 C CA . SER A 1 110 ? -34.840 -20.802 61.784 1.00 88.06 110 SER A CA 1
ATOM 913 C C . SER A 1 110 ? -35.927 -21.839 62.093 1.00 88.06 110 SER A C 1
ATOM 915 O O . SER A 1 110 ? -36.244 -22.054 63.266 1.00 88.06 110 SER A O 1
ATOM 917 N N . LYS A 1 111 ? -36.449 -22.551 61.082 1.00 85.44 111 LYS A N 1
ATOM 918 C CA . LYS A 1 111 ? -37.372 -23.685 61.272 1.00 85.44 111 LYS A CA 1
ATOM 919 C C . LYS A 1 111 ? -36.705 -24.850 62.003 1.00 85.44 111 LYS A C 1
ATOM 921 O O . LYS A 1 111 ? -37.332 -25.437 62.882 1.00 85.44 111 LYS A O 1
ATOM 926 N N . SER A 1 112 ? -35.446 -25.157 61.685 1.00 81.44 112 SER A N 1
ATOM 927 C CA . SER A 1 112 ? -34.676 -26.203 62.370 1.00 81.44 112 SER A CA 1
ATOM 928 C C . SER A 1 112 ? -34.332 -25.845 63.817 1.00 81.44 112 SER A C 1
ATOM 930 O O . SER A 1 112 ? -34.195 -26.752 64.625 1.00 81.44 112 SER A O 1
ATOM 932 N N . ARG A 1 113 ? -34.190 -24.556 64.155 1.00 74.31 113 ARG A N 1
ATOM 933 C CA . ARG A 1 113 ? -33.915 -24.077 65.524 1.00 74.31 113 ARG A CA 1
ATOM 934 C C . ARG A 1 113 ? -35.171 -24.010 66.409 1.00 74.31 113 ARG A C 1
ATOM 936 O O . ARG A 1 113 ? -35.053 -23.907 67.624 1.00 74.31 113 ARG A O 1
ATOM 943 N N . ARG A 1 114 ? -36.367 -24.025 65.806 1.00 68.94 114 ARG A N 1
ATOM 944 C CA . ARG A 1 114 ? -37.670 -24.039 66.502 1.00 68.94 114 ARG A CA 1
ATOM 945 C C . ARG A 1 114 ? -38.215 -25.452 66.771 1.00 68.94 114 ARG A C 1
ATOM 947 O O . ARG A 1 114 ? -39.251 -25.560 67.423 1.00 68.94 114 ARG A O 1
ATOM 954 N N . ARG A 1 115 ? -37.568 -26.498 66.250 1.00 52.72 115 ARG A N 1
ATOM 955 C CA . ARG A 1 115 ? -37.829 -27.909 66.574 1.00 52.72 115 ARG A CA 1
ATOM 956 C C . ARG A 1 115 ? -36.802 -28.402 67.580 1.00 52.72 115 ARG A C 1
ATOM 958 O O . ARG A 1 115 ? -37.191 -29.264 68.392 1.00 52.72 115 ARG A O 1
#

Solvent-accessible surface area (backbone atoms only — not comparable to full-atom values): 6376 Å² total; per-residue (Å²): 107,69,71,56,55,51,51,52,51,50,53,52,51,52,33,61,65,36,56,83,79,69,49,88,51,55,90,91,30,65,65,62,52,51,53,52,50,53,53,52,62,56,44,55,58,55,52,50,55,52,47,55,55,49,51,55,52,51,52,52,46,53,52,50,53,50,52,52,49,54,50,50,52,52,53,50,51,54,50,50,54,52,49,52,53,51,51,52,56,51,50,53,53,47,52,53,54,51,47,56,53,50,53,53,50,51,53,52,53,54,55,62,72,74,107

pLDDT: mean 91.82, std 9.25, range [52.72, 98.56]

Radius of gyration: 42.35 Å; Cα contacts (8 Å, |Δi|>4): 12; chains: 1; bounding box: 73×39×115 Å